Protein AF-A0A852TH99-F1 (afdb_monomer)

Structure (mmCIF, N/CA/C/O backbone):
data_AF-A0A852TH99-F1
#
_entry.id   AF-A0A852TH99-F1
#
loop_
_atom_site.group_PDB
_atom_site.id
_atom_site.type_symbol
_atom_site.label_atom_id
_atom_site.label_alt_id
_atom_site.label_comp_id
_atom_site.label_asym_id
_atom_site.label_entity_id
_atom_site.label_seq_id
_atom_site.pdbx_PDB_ins_code
_atom_site.Cartn_x
_atom_site.Cartn_y
_atom_site.Cartn_z
_atom_site.occupancy
_atom_site.B_iso_or_equiv
_atom_site.auth_seq_id
_atom_site.auth_comp_id
_atom_site.auth_asym_id
_atom_site.auth_atom_id
_atom_site.pdbx_PDB_model_num
ATOM 1 N N . MET A 1 1 ? 58.475 -20.081 -65.129 1.00 53.88 1 MET A N 1
ATOM 2 C CA . MET A 1 1 ? 58.128 -19.087 -64.093 1.00 53.88 1 MET A CA 1
ATOM 3 C C . MET A 1 1 ? 59.425 -18.464 -63.605 1.00 53.88 1 MET A C 1
ATOM 5 O O . MET A 1 1 ? 60.295 -19.198 -63.147 1.00 53.88 1 MET A O 1
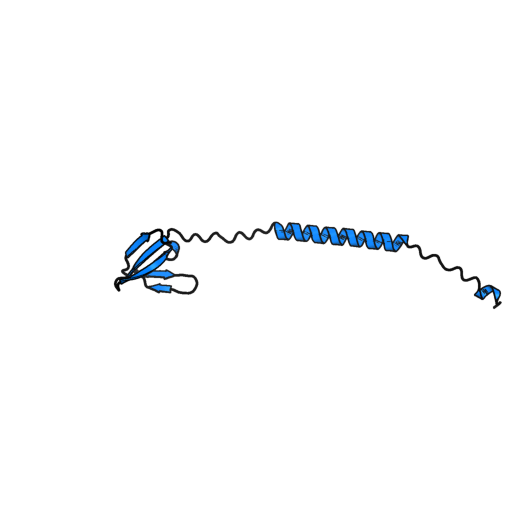ATOM 9 N N . SER A 1 2 ? 59.637 -17.169 -63.840 1.00 64.31 2 SER A N 1
ATOM 10 C CA . SER A 1 2 ? 60.931 -16.510 -63.582 1.00 64.31 2 SER A CA 1
ATOM 11 C C . SER A 1 2 ? 60.979 -15.913 -62.167 1.00 64.31 2 SER A C 1
ATOM 13 O O . SER A 1 2 ? 59.954 -15.485 -61.642 1.00 64.31 2 SER A O 1
ATOM 15 N N . ARG A 1 3 ? 62.161 -15.853 -61.524 1.00 61.19 3 ARG A N 1
ATOM 16 C CA . ARG A 1 3 ? 62.332 -15.282 -60.160 1.00 61.19 3 ARG A CA 1
ATOM 17 C C . ARG A 1 3 ? 61.825 -13.837 -60.030 1.00 61.19 3 ARG A C 1
ATOM 19 O O . ARG A 1 3 ? 61.519 -13.413 -58.920 1.00 61.19 3 ARG A O 1
ATOM 26 N N . LEU A 1 4 ? 61.706 -13.102 -61.138 1.00 60.88 4 LEU A N 1
ATOM 27 C CA . LEU A 1 4 ? 61.175 -11.737 -61.165 1.00 60.88 4 LEU A CA 1
ATOM 28 C C . LEU A 1 4 ? 59.647 -11.681 -60.984 1.00 60.88 4 LEU A C 1
ATOM 30 O O . LEU A 1 4 ? 59.143 -10.711 -60.424 1.00 60.88 4 LEU A O 1
ATOM 34 N N . GLU A 1 5 ? 58.912 -12.731 -61.363 1.00 58.81 5 GLU A N 1
ATOM 35 C CA . GLU A 1 5 ? 57.450 -12.799 -61.191 1.00 58.81 5 GLU A CA 1
ATOM 36 C C . GLU A 1 5 ? 57.043 -12.960 -59.717 1.00 58.81 5 GLU A C 1
ATOM 38 O O . GLU A 1 5 ? 55.994 -12.472 -59.302 1.00 58.81 5 GLU A O 1
ATOM 43 N N . LEU A 1 6 ? 57.901 -13.575 -58.895 1.00 61.19 6 LEU A N 1
ATOM 44 C CA . LEU A 1 6 ? 57.667 -13.751 -57.456 1.00 61.19 6 LEU A CA 1
ATOM 45 C C . LEU A 1 6 ? 57.724 -12.432 -56.666 1.00 61.19 6 LEU A C 1
ATOM 47 O O . LEU A 1 6 ? 57.099 -12.334 -55.612 1.00 61.19 6 LEU A O 1
ATOM 51 N N . TYR A 1 7 ? 58.429 -11.414 -57.170 1.00 58.62 7 TYR A N 1
ATOM 52 C CA . TYR A 1 7 ? 58.652 -10.154 -56.448 1.00 58.62 7 TYR A CA 1
ATOM 53 C C . TYR A 1 7 ? 57.640 -9.048 -56.788 1.00 58.62 7 TYR A C 1
ATOM 55 O O . TYR A 1 7 ? 57.592 -8.022 -56.115 1.00 58.62 7 TYR A O 1
ATOM 63 N N . HIS A 1 8 ? 56.802 -9.245 -57.810 1.00 58.72 8 HIS A N 1
ATOM 64 C CA . HIS A 1 8 ? 55.847 -8.240 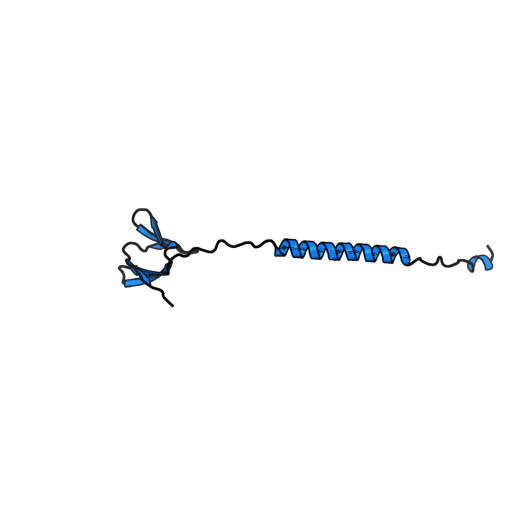-58.292 1.00 58.72 8 HIS A CA 1
ATOM 65 C C . HIS A 1 8 ? 54.418 -8.417 -57.758 1.00 58.72 8 HIS A C 1
ATOM 67 O O . HIS A 1 8 ? 53.454 -7.906 -58.333 1.00 58.72 8 HIS A O 1
ATOM 73 N N . LYS A 1 9 ? 54.248 -9.092 -56.614 1.00 61.53 9 LYS A N 1
ATOM 74 C CA . LYS A 1 9 ? 52.953 -9.143 -55.926 1.00 61.53 9 LYS A CA 1
ATOM 75 C C . LYS A 1 9 ? 52.710 -7.817 -55.199 1.00 61.53 9 LYS A C 1
ATOM 77 O O . LYS A 1 9 ? 52.899 -7.707 -53.992 1.00 61.53 9 LYS A O 1
ATOM 82 N N . LYS A 1 10 ? 52.309 -6.794 -55.962 1.00 60.59 10 LYS A N 1
ATOM 83 C CA . LYS A 1 10 ? 51.872 -5.487 -55.457 1.00 60.59 10 LYS A CA 1
ATOM 84 C C . LYS A 1 10 ? 50.837 -5.731 -54.357 1.00 60.59 10 LYS A C 1
ATOM 86 O O . LYS A 1 10 ? 49.765 -6.279 -54.622 1.00 60.59 10 LYS A O 1
ATOM 91 N N . THR A 1 11 ? 51.170 -5.390 -53.115 1.00 63.19 11 THR A N 1
ATOM 92 C CA . THR A 1 11 ? 50.236 -5.506 -51.996 1.00 63.19 11 THR A CA 1
ATOM 93 C C . THR A 1 11 ? 49.040 -4.614 -52.313 1.00 63.19 11 THR A C 1
ATOM 95 O O . THR A 1 11 ? 49.165 -3.403 -52.491 1.00 63.19 11 THR A O 1
ATOM 98 N N . LYS A 1 12 ? 47.867 -5.227 -52.494 1.00 62.47 12 LYS A N 1
ATOM 99 C CA . LYS A 1 12 ? 46.617 -4.504 -52.729 1.00 62.47 12 LYS A CA 1
ATOM 100 C C . LYS A 1 12 ? 46.389 -3.632 -51.495 1.00 62.47 12 LYS A C 1
ATOM 102 O O . LYS A 1 12 ? 46.089 -4.169 -50.433 1.00 62.47 12 LYS A O 1
ATOM 107 N N . GLN A 1 13 ? 46.609 -2.320 -51.613 1.00 64.12 13 GLN A N 1
ATOM 108 C CA . GLN A 1 13 ? 46.393 -1.377 -50.517 1.00 64.12 13 GLN A CA 1
ATOM 109 C C . GLN A 1 13 ? 44.955 -1.548 -50.023 1.00 64.12 13 GLN A C 1
ATOM 111 O O . GLN A 1 13 ? 43.993 -1.291 -50.749 1.00 64.12 13 GLN A O 1
ATOM 116 N N . PHE A 1 14 ? 44.819 -2.072 -48.809 1.00 66.50 14 PHE A N 1
ATOM 117 C CA . PHE A 1 14 ? 43.528 -2.300 -48.187 1.00 66.50 14 PHE A CA 1
ATOM 118 C C . PHE A 1 14 ? 42.911 -0.934 -47.875 1.00 66.50 14 PHE A C 1
ATOM 120 O O . PHE A 1 14 ? 43.423 -0.181 -47.047 1.00 66.50 14 PHE A O 1
ATOM 127 N N . SER A 1 15 ? 41.848 -0.576 -48.596 1.00 69.50 15 SER A N 1
ATOM 128 C CA . SER A 1 15 ? 41.190 0.721 -48.443 1.00 69.50 15 SER A CA 1
ATOM 129 C C . SER A 1 15 ? 40.405 0.750 -47.132 1.00 69.50 15 SER A C 1
ATOM 131 O O . SER A 1 15 ? 39.293 0.235 -47.045 1.00 69.50 15 SER A O 1
ATOM 133 N N . TRP A 1 16 ? 40.980 1.382 -46.108 1.00 67.69 16 TRP A N 1
ATOM 134 C CA . TRP A 1 16 ? 40.372 1.558 -44.782 1.00 67.69 16 TRP A CA 1
ATOM 135 C C . TRP A 1 16 ? 39.080 2.388 -44.781 1.00 67.69 16 TRP A C 1
ATOM 137 O O . TRP A 1 16 ? 38.371 2.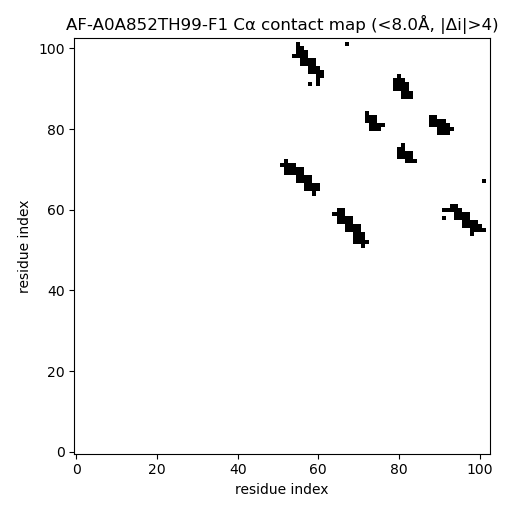418 -43.782 1.00 67.69 16 TRP A O 1
ATOM 147 N N . LYS A 1 17 ? 38.726 3.036 -45.895 1.00 72.75 17 LYS A N 1
ATOM 148 C CA . LYS A 1 17 ? 37.543 3.903 -45.977 1.00 72.75 17 LYS A CA 1
ATOM 149 C C . LYS A 1 17 ? 36.241 3.123 -45.747 1.00 72.75 17 LYS A C 1
ATOM 151 O O . LYS A 1 17 ? 35.396 3.570 -44.984 1.00 72.75 17 LYS A O 1
ATOM 156 N N . GLY A 1 18 ? 36.107 1.938 -46.346 1.00 78.00 18 GLY A N 1
ATOM 157 C CA . GLY A 1 18 ? 34.919 1.080 -46.217 1.00 78.00 18 GLY A CA 1
ATOM 158 C C . GLY A 1 18 ? 34.594 0.645 -44.778 1.00 78.00 18 GLY A C 1
ATOM 159 O O . GLY A 1 18 ? 33.484 0.911 -44.317 1.00 78.00 18 GLY A O 1
ATOM 160 N N . PRO A 1 19 ? 35.531 0.019 -44.037 1.00 85.12 19 PRO A N 1
ATOM 161 C CA . PRO A 1 19 ? 35.266 -0.404 -42.662 1.00 85.12 19 PRO A CA 1
ATOM 162 C C . PRO A 1 19 ? 35.003 0.772 -41.714 1.00 85.12 19 PRO A C 1
ATOM 164 O O . PRO A 1 19 ? 34.195 0.629 -40.804 1.00 85.12 19 PRO A O 1
ATOM 167 N N . ILE A 1 20 ? 35.599 1.947 -41.947 1.00 86.00 20 ILE A N 1
ATOM 168 C CA . ILE A 1 20 ? 35.337 3.146 -41.134 1.00 86.00 20 ILE A CA 1
ATOM 169 C C . ILE A 1 20 ? 33.877 3.604 -41.272 1.00 86.00 20 ILE A C 1
ATOM 171 O O . ILE A 1 20 ? 33.223 3.859 -40.262 1.00 86.00 20 ILE A O 1
ATOM 175 N N . PHE A 1 21 ? 33.335 3.660 -42.493 1.00 88.00 21 PHE A N 1
ATOM 176 C CA . PHE A 1 21 ? 31.923 4.015 -42.699 1.00 88.00 21 PHE A CA 1
ATOM 177 C C . PHE A 1 21 ? 30.968 2.987 -42.090 1.00 88.00 21 PHE A C 1
ATOM 179 O O . PHE A 1 21 ? 29.926 3.354 -41.544 1.00 88.00 21 PHE A O 1
ATOM 186 N N . LEU A 1 22 ? 31.336 1.707 -42.140 1.00 90.31 22 LEU A N 1
ATOM 187 C CA . LEU A 1 22 ? 30.555 0.642 -41.522 1.00 90.31 22 LEU A CA 1
ATOM 188 C C . LEU A 1 22 ? 30.530 0.806 -39.996 1.00 90.31 22 LEU A C 1
ATOM 190 O O . LEU A 1 22 ? 29.451 0.841 -39.412 1.00 90.31 22 LEU A O 1
ATOM 194 N N . ILE A 1 23 ? 31.689 1.007 -39.362 1.00 92.00 23 ILE A N 1
ATOM 195 C CA . ILE A 1 23 ? 31.789 1.248 -37.914 1.00 92.00 23 ILE A CA 1
ATOM 196 C C . ILE A 1 23 ? 30.978 2.485 -37.511 1.00 92.00 23 ILE A C 1
ATOM 198 O O . ILE A 1 23 ? 30.223 2.425 -36.543 1.00 92.00 23 ILE A O 1
ATOM 202 N N . LEU A 1 24 ? 31.074 3.578 -38.274 1.00 93.31 24 LEU A N 1
ATOM 203 C CA . LEU A 1 24 ? 30.320 4.803 -38.006 1.00 93.31 24 LEU A CA 1
ATOM 204 C C . LEU A 1 24 ? 28.804 4.566 -38.064 1.00 93.31 24 LEU A C 1
ATOM 206 O O . LEU A 1 24 ? 28.071 5.029 -37.194 1.00 93.31 24 LEU A O 1
ATOM 210 N N . THR A 1 25 ? 28.343 3.794 -39.049 1.00 93.75 25 THR A N 1
ATOM 211 C CA . THR A 1 25 ? 26.924 3.442 -39.194 1.00 93.75 25 THR A CA 1
ATOM 212 C C . THR A 1 25 ? 26.434 2.626 -37.998 1.00 93.75 25 THR A C 1
ATOM 214 O O . THR A 1 25 ? 25.402 2.950 -37.413 1.00 93.75 25 THR A O 1
ATOM 217 N N . PHE A 1 26 ? 27.197 1.613 -37.575 1.00 95.19 26 PHE A N 1
ATOM 218 C CA . PHE A 1 26 ? 26.871 0.825 -36.382 1.00 95.19 26 PHE A CA 1
ATOM 219 C C . PHE A 1 26 ? 26.840 1.678 -35.113 1.00 95.19 26 PHE A C 1
ATOM 221 O O . PHE A 1 26 ? 25.969 1.481 -34.267 1.00 95.19 26 PHE A O 1
ATOM 228 N N . PHE A 1 27 ? 27.745 2.651 -34.997 1.00 96.06 27 PHE A N 1
ATOM 229 C CA . PHE A 1 27 ? 27.786 3.555 -33.854 1.00 96.06 27 PHE A CA 1
ATOM 230 C C . PHE A 1 27 ? 26.522 4.418 -33.767 1.00 96.06 27 PHE A C 1
ATOM 232 O O . PHE A 1 27 ? 25.913 4.516 -32.704 1.00 96.06 27 PHE A O 1
ATOM 239 N N . ILE A 1 28 ? 26.082 4.985 -34.895 1.00 95.75 28 ILE A N 1
ATOM 240 C CA . ILE A 1 28 ? 24.857 5.795 -34.969 1.00 95.75 28 ILE A CA 1
ATOM 241 C C . ILE A 1 28 ? 23.631 4.958 -34.587 1.00 95.75 28 ILE A C 1
ATOM 243 O O . ILE A 1 28 ? 22.808 5.401 -33.785 1.00 95.75 28 ILE A O 1
ATOM 247 N N . VAL A 1 29 ? 23.527 3.733 -35.111 1.00 96.12 29 VAL A N 1
ATOM 248 C CA . VAL A 1 29 ? 22.412 2.824 -34.802 1.00 96.12 29 VAL A CA 1
ATOM 249 C C . VAL A 1 29 ? 22.400 2.447 -33.319 1.00 96.12 29 VAL A C 1
ATOM 251 O O . VAL A 1 29 ? 21.344 2.486 -32.689 1.00 96.12 29 VAL A O 1
ATOM 254 N N . ALA A 1 30 ? 23.562 2.134 -32.739 1.00 95.75 30 ALA A N 1
ATOM 255 C CA . ALA A 1 30 ? 23.672 1.791 -31.325 1.00 95.75 30 ALA A CA 1
ATOM 256 C C . ALA A 1 30 ? 23.242 2.961 -30.428 1.00 95.75 30 ALA A C 1
ATOM 258 O O . ALA A 1 30 ? 22.388 2.786 -29.559 1.00 95.75 30 ALA A O 1
ATOM 259 N N . VAL A 1 31 ? 23.771 4.165 -30.670 1.00 96.06 31 VAL A N 1
ATOM 260 C CA . VAL A 1 31 ? 23.410 5.364 -29.897 1.00 96.06 31 VAL A CA 1
ATOM 261 C C . VAL A 1 31 ? 21.915 5.665 -30.022 1.00 96.06 31 VAL A C 1
ATOM 263 O O . VAL A 1 31 ? 21.254 5.895 -29.009 1.00 96.06 31 VAL A O 1
ATOM 266 N N . GLY A 1 32 ? 21.356 5.595 -31.234 1.00 94.50 32 GLY A N 1
ATOM 267 C CA . GLY A 1 32 ? 19.926 5.798 -31.465 1.00 94.50 32 GLY A CA 1
ATOM 268 C C . GLY A 1 32 ? 19.053 4.802 -30.697 1.00 94.50 32 GLY A C 1
ATOM 269 O O . GLY A 1 32 ? 18.084 5.201 -30.054 1.00 94.50 32 GLY A O 1
ATOM 270 N N . PHE A 1 33 ? 19.428 3.520 -30.692 1.00 94.50 33 PHE A N 1
ATOM 271 C CA . PHE A 1 33 ? 18.716 2.482 -29.945 1.00 94.50 33 PHE 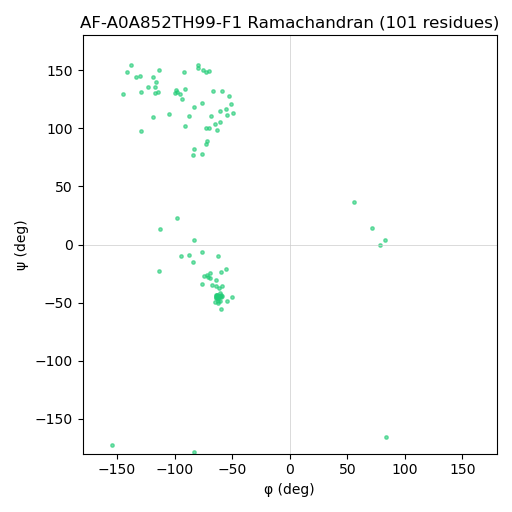A CA 1
ATOM 272 C C . PHE A 1 33 ? 18.762 2.712 -28.428 1.00 94.50 33 PHE A C 1
ATOM 274 O O . PHE A 1 33 ? 17.739 2.587 -27.752 1.00 94.50 33 PHE A O 1
ATOM 281 N N . PHE A 1 34 ? 19.924 3.087 -27.885 1.00 92.50 34 PHE A N 1
ATOM 282 C CA . PHE A 1 34 ? 20.072 3.380 -26.457 1.00 92.50 34 PHE A CA 1
ATOM 283 C C . PHE A 1 34 ? 19.249 4.595 -26.024 1.00 92.50 34 PHE A C 1
ATOM 285 O O . PHE A 1 34 ? 18.557 4.522 -25.008 1.00 92.50 34 PHE A O 1
ATOM 292 N N . LEU A 1 35 ? 19.272 5.680 -26.804 1.00 91.44 35 LEU A N 1
ATOM 293 C CA . LEU A 1 35 ? 18.451 6.860 -26.533 1.00 91.44 35 LEU A CA 1
ATOM 294 C C . LEU A 1 35 ? 16.961 6.518 -26.599 1.00 91.44 35 LEU A C 1
ATOM 296 O O . LEU A 1 35 ? 16.229 6.823 -25.663 1.00 91.44 35 LEU A O 1
ATOM 300 N N . PHE A 1 36 ? 16.517 5.827 -27.652 1.00 88.31 36 PHE A N 1
ATOM 301 C CA . PHE A 1 36 ? 15.126 5.393 -27.794 1.00 88.31 36 PHE A CA 1
ATOM 302 C C . PHE A 1 36 ? 14.663 4.576 -26.584 1.00 88.31 36 PHE A C 1
ATOM 304 O O . PHE A 1 36 ? 13.628 4.878 -25.990 1.00 88.31 36 PHE A O 1
ATOM 311 N N . ARG A 1 37 ? 15.460 3.585 -26.168 1.00 87.06 37 ARG A N 1
ATOM 312 C CA . ARG A 1 37 ? 15.169 2.765 -24.990 1.00 87.06 37 ARG A CA 1
ATOM 313 C C . ARG A 1 37 ? 15.076 3.607 -23.720 1.00 87.06 37 ARG A C 1
ATOM 315 O O . ARG A 1 37 ? 14.146 3.407 -22.946 1.00 87.06 37 ARG A O 1
ATOM 322 N N . TYR A 1 38 ? 16.010 4.532 -23.512 1.00 85.44 38 TYR A N 1
ATOM 323 C CA . TYR A 1 38 ? 16.006 5.412 -22.347 1.00 85.44 38 TYR A CA 1
ATOM 324 C C . TYR A 1 38 ? 14.736 6.270 -22.300 1.00 85.44 38 TYR A C 1
ATOM 326 O O . TYR A 1 38 ? 14.036 6.271 -21.289 1.00 85.44 38 TYR A O 1
ATOM 334 N N . TYR A 1 39 ? 14.374 6.917 -23.412 1.00 84.06 39 TYR A N 1
ATOM 335 C CA . TYR A 1 39 ? 13.166 7.740 -23.486 1.00 84.06 39 TYR A CA 1
ATOM 336 C C . TYR A 1 39 ? 11.890 6.922 -23.263 1.00 84.06 39 TYR A C 1
ATOM 338 O O . TYR A 1 39 ? 11.061 7.324 -22.450 1.00 84.06 39 TYR A O 1
ATOM 346 N N . TYR A 1 40 ? 11.756 5.753 -23.899 1.00 81.00 40 TYR A N 1
ATOM 347 C CA . TYR A 1 40 ? 10.582 4.888 -23.727 1.00 81.00 40 TYR A CA 1
ATOM 348 C C . TYR A 1 40 ? 10.468 4.277 -22.328 1.00 81.00 40 TYR A C 1
ATOM 350 O O . TYR A 1 40 ? 9.362 4.103 -21.834 1.00 81.00 40 TYR A O 1
ATOM 358 N N . GLN A 1 41 ? 11.582 3.938 -21.675 1.00 73.12 41 GLN A N 1
ATOM 359 C CA . GLN A 1 41 ? 11.538 3.423 -20.304 1.00 73.12 41 GLN A CA 1
ATOM 360 C C . GLN A 1 41 ? 11.282 4.536 -19.284 1.00 73.12 41 GLN A C 1
ATOM 362 O O . GLN A 1 41 ? 10.589 4.305 -18.301 1.00 73.12 41 GLN A O 1
ATOM 367 N N . SER A 1 42 ? 11.794 5.746 -19.524 1.00 68.31 42 SER A N 1
ATOM 368 C CA . SER A 1 42 ? 11.601 6.886 -18.618 1.00 68.31 42 SER A CA 1
ATOM 369 C C . SER A 1 42 ? 10.179 7.457 -18.633 1.00 68.31 42 SER A C 1
ATOM 371 O O . SER A 1 42 ? 9.745 8.039 -17.641 1.00 68.31 42 SER A O 1
ATOM 373 N N . SER A 1 43 ? 9.443 7.295 -19.737 1.00 65.19 43 SER A N 1
ATOM 374 C CA . SER A 1 43 ? 8.084 7.824 -19.889 1.00 65.19 43 SER A CA 1
ATOM 375 C C . SER A 1 43 ? 6.999 6.923 -19.298 1.00 65.19 43 SER A C 1
ATOM 377 O O . SER A 1 43 ? 5.880 7.387 -19.083 1.00 65.19 43 SER A O 1
ATOM 379 N N . ILE A 1 44 ? 7.310 5.661 -18.988 1.00 66.50 44 ILE A N 1
ATOM 380 C CA . ILE A 1 44 ? 6.374 4.750 -18.325 1.00 66.50 44 ILE A CA 1
ATOM 381 C C . ILE A 1 44 ? 6.451 5.009 -16.817 1.00 66.50 44 ILE A C 1
ATOM 383 O O . ILE A 1 44 ? 7.068 4.267 -16.054 1.00 66.50 44 ILE A O 1
ATOM 387 N N . LYS A 1 45 ? 5.812 6.097 -16.376 1.00 61.22 45 LYS A N 1
ATOM 388 C CA . LYS A 1 45 ? 5.412 6.237 -14.976 1.00 61.22 45 LYS A CA 1
ATOM 389 C C . LYS A 1 45 ? 4.280 5.246 -14.728 1.00 61.22 45 LYS A C 1
ATOM 391 O O . LYS A 1 45 ? 3.134 5.502 -15.083 1.00 61.22 45 LYS A O 1
ATOM 396 N N . ILE A 1 46 ? 4.608 4.104 -14.132 1.00 66.38 46 ILE A N 1
ATOM 397 C CA . ILE A 1 46 ? 3.605 3.294 -13.443 1.00 66.38 46 ILE A CA 1
ATOM 398 C C . ILE A 1 46 ? 3.276 4.085 -12.180 1.00 66.38 46 ILE A C 1
ATOM 400 O O . ILE A 1 46 ? 3.955 3.957 -11.164 1.00 66.38 46 ILE A O 1
ATOM 404 N N . GLU A 1 47 ? 2.302 4.987 -12.277 1.00 62.59 47 GLU A N 1
ATOM 405 C CA . GLU A 1 47 ? 1.670 5.557 -11.094 1.00 62.59 47 GLU A CA 1
ATOM 406 C C . GLU A 1 47 ? 0.998 4.384 -10.384 1.00 62.59 47 GLU A C 1
ATOM 408 O O . GLU A 1 47 ? -0.056 3.902 -10.799 1.00 62.59 47 GLU A O 1
ATOM 413 N N . SER A 1 48 ? 1.673 3.845 -9.363 1.00 66.06 48 SER A N 1
ATOM 414 C CA . SER A 1 48 ? 1.004 2.967 -8.412 1.00 66.06 48 SER A CA 1
ATOM 415 C C . SER A 1 48 ? -0.208 3.748 -7.918 1.00 66.06 48 SER A C 1
ATOM 417 O O . SER A 1 48 ? -0.018 4.907 -7.538 1.00 66.06 48 SER A O 1
ATOM 419 N N . PRO A 1 49 ? -1.429 3.185 -7.960 1.00 66.44 49 PRO A N 1
ATOM 420 C CA . PRO A 1 49 ? -2.580 3.879 -7.412 1.00 66.44 49 PRO A CA 1
ATOM 421 C C . PRO A 1 49 ? -2.209 4.304 -5.995 1.00 66.44 49 PRO A C 1
ATOM 423 O O . PRO A 1 49 ? -1.800 3.460 -5.196 1.00 66.44 49 PRO A O 1
ATOM 426 N N . GLU A 1 50 ? -2.246 5.612 -5.727 1.00 67.00 50 GLU A N 1
ATOM 427 C CA . GLU A 1 50 ? -2.003 6.118 -4.382 1.00 67.00 50 GLU A CA 1
ATOM 428 C C . GLU A 1 50 ? -2.993 5.407 -3.466 1.00 67.00 50 GLU A C 1
ATOM 430 O O . GLU A 1 50 ? -4.212 5.489 -3.660 1.00 67.00 50 GLU A O 1
ATOM 435 N N . GLU A 1 51 ? -2.460 4.621 -2.534 1.00 70.50 51 GLU A N 1
ATOM 436 C CA . GLU A 1 51 ? -3.268 3.829 -1.627 1.00 70.50 51 GLU A CA 1
ATOM 437 C C . GLU A 1 51 ? -4.054 4.816 -0.761 1.00 70.50 51 GLU A C 1
ATOM 439 O O . GLU A 1 51 ? -3.507 5.506 0.100 1.00 70.50 51 GLU A O 1
ATOM 444 N N . LYS A 1 52 ? -5.348 4.975 -1.054 1.00 80.31 52 LYS A N 1
ATOM 445 C CA . LYS A 1 52 ? -6.236 5.837 -0.274 1.00 80.31 52 LYS A CA 1
ATOM 446 C C . LYS A 1 52 ? -6.492 5.123 1.042 1.00 80.31 52 LYS A C 1
ATOM 448 O O . LYS A 1 52 ? -7.455 4.377 1.151 1.00 80.31 52 LYS A O 1
ATOM 453 N N . LEU A 1 53 ? -5.619 5.325 2.019 1.00 83.88 53 LEU A N 1
ATOM 454 C CA . LEU A 1 53 ? -5.735 4.698 3.336 1.00 83.88 53 LEU A CA 1
ATOM 455 C C . LEU A 1 53 ? -6.932 5.259 4.127 1.00 83.88 53 LEU A C 1
ATOM 457 O O . LEU A 1 53 ? -7.563 4.538 4.893 1.00 83.88 53 LEU A O 1
ATOM 461 N N . GLY A 1 54 ? -7.312 6.514 3.876 1.00 87.88 54 GLY A N 1
ATOM 462 C CA . GLY A 1 54 ? -8.331 7.215 4.660 1.00 87.88 54 GLY A CA 1
ATOM 463 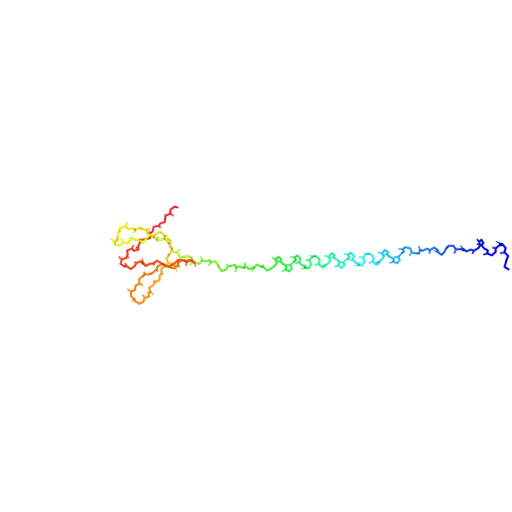C C . GLY A 1 54 ? -7.736 7.831 5.926 1.00 87.88 54 GLY A C 1
ATOM 464 O O . GLY A 1 54 ? -6.516 7.974 6.043 1.00 87.88 54 GLY A O 1
ATOM 465 N N . SER A 1 55 ? -8.592 8.236 6.862 1.00 91.12 55 SER A N 1
ATOM 466 C CA . SER A 1 55 ? -8.143 8.865 8.108 1.00 91.12 55 SER A CA 1
ATOM 467 C C . SER A 1 55 ? -7.503 7.841 9.051 1.00 91.12 55 SER A C 1
ATOM 469 O O . SER A 1 55 ? -7.898 6.674 9.077 1.00 91.12 55 SER A O 1
ATOM 471 N N . LYS A 1 56 ? -6.524 8.281 9.850 1.00 94.00 56 LYS A N 1
ATOM 472 C CA . LYS A 1 56 ? -5.987 7.497 10.969 1.00 94.00 56 LYS A CA 1
ATOM 473 C C . LYS A 1 56 ? -7.056 7.338 12.048 1.00 94.00 56 LYS A C 1
ATOM 475 O O . LYS A 1 56 ? -7.694 8.319 12.434 1.00 94.00 56 LYS A O 1
ATOM 480 N N . VAL A 1 57 ? -7.237 6.111 12.521 1.00 93.88 57 VAL A N 1
ATOM 481 C CA . VAL A 1 57 ? -8.219 5.768 13.550 1.00 93.88 57 VAL A CA 1
ATOM 482 C C . VAL A 1 57 ? -7.638 4.786 14.562 1.00 93.88 57 VAL A C 1
ATOM 484 O O . VAL A 1 57 ? -6.730 4.009 14.252 1.00 93.88 57 VAL A O 1
ATOM 487 N N . VAL A 1 58 ? -8.194 4.807 15.767 1.00 95.00 58 VAL A N 1
ATOM 488 C CA . VAL A 1 58 ? -7.943 3.823 16.817 1.00 95.00 58 VAL A CA 1
ATOM 489 C C . VAL A 1 58 ? -9.254 3.107 17.103 1.00 95.00 58 VAL A C 1
ATOM 491 O O . VAL A 1 58 ? -10.304 3.728 17.256 1.00 95.00 58 VAL A O 1
ATOM 494 N N . VAL A 1 59 ? -9.218 1.779 17.118 1.00 94.19 59 VAL A N 1
ATOM 495 C CA . VAL A 1 59 ? -10.381 0.962 17.467 1.00 94.19 59 VAL A CA 1
ATOM 496 C C . VAL A 1 59 ? -10.177 0.409 18.864 1.00 94.19 59 VAL A C 1
ATOM 498 O O . VAL A 1 59 ? -9.300 -0.428 19.077 1.00 94.19 59 VAL A O 1
ATOM 501 N N . HIS A 1 60 ? -10.996 0.868 19.805 1.00 94.94 60 HIS A N 1
ATOM 502 C CA . HIS A 1 60 ? -11.003 0.385 21.1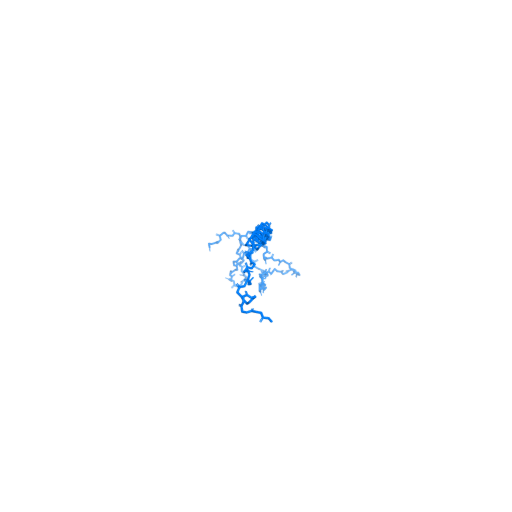82 1.00 94.94 60 HIS A CA 1
ATOM 503 C C . HIS A 1 60 ? -11.937 -0.820 21.282 1.00 94.94 60 HIS A C 1
ATOM 505 O O . HIS A 1 60 ? -13.155 -0.686 21.140 1.00 94.94 60 HIS A O 1
ATOM 511 N N . LEU A 1 61 ? -11.368 -2.004 21.491 1.00 94.31 61 LEU A N 1
ATOM 512 C CA . LEU A 1 61 ? -12.103 -3.258 21.588 1.00 94.31 61 LEU A CA 1
ATOM 513 C C . LEU A 1 61 ? -12.736 -3.438 22.979 1.00 94.31 61 LEU A C 1
ATOM 515 O O . LEU A 1 61 ? -12.211 -2.928 23.971 1.00 94.31 61 LEU A O 1
ATOM 519 N N . PRO A 1 62 ? -13.829 -4.219 23.092 1.00 91.94 62 PRO A N 1
ATOM 520 C CA . PRO A 1 62 ? -14.481 -4.492 24.376 1.00 91.94 62 PRO A CA 1
ATOM 521 C C . PRO A 1 62 ? -13.578 -5.173 25.413 1.00 91.94 62 PRO A C 1
ATOM 523 O O . PRO A 1 62 ? -13.841 -5.087 26.609 1.00 91.94 62 PRO A O 1
ATOM 526 N N . ASP A 1 63 ? -12.525 -5.864 24.966 1.00 92.00 63 ASP A N 1
ATOM 527 C CA . ASP A 1 63 ? -11.534 -6.513 25.828 1.00 92.00 63 ASP A CA 1
ATOM 528 C C . ASP A 1 63 ? -10.429 -5.554 26.316 1.00 92.00 63 ASP A C 1
ATOM 530 O O . ASP A 1 63 ? -9.498 -5.985 26.997 1.00 92.00 63 ASP A O 1
ATOM 534 N N . GLY A 1 64 ? -10.535 -4.262 25.986 1.00 91.62 64 GLY A N 1
ATOM 535 C CA . GLY A 1 64 ? -9.586 -3.216 26.361 1.00 91.62 64 GLY A CA 1
ATOM 536 C C . GLY A 1 64 ? -8.359 -3.125 25.454 1.00 91.62 64 GLY A C 1
ATOM 537 O O . GLY A 1 64 ? -7.464 -2.334 25.738 1.00 91.62 64 GLY A O 1
ATOM 538 N N . LYS A 1 65 ? -8.282 -3.919 24.378 1.00 93.00 65 LYS A N 1
ATOM 539 C CA . LYS A 1 65 ? -7.210 -3.792 23.383 1.00 93.00 65 LYS A CA 1
ATOM 540 C C . LYS A 1 65 ? -7.485 -2.643 22.423 1.00 93.00 65 LYS A C 1
ATOM 542 O O . LYS A 1 65 ? -8.630 -2.340 22.103 1.00 93.00 65 LYS A O 1
ATOM 547 N N . GLU A 1 66 ? -6.414 -2.068 21.895 1.00 93.81 66 GLU A N 1
ATOM 548 C CA . GLU A 1 66 ? -6.479 -0.980 20.923 1.00 93.81 66 GLU A CA 1
ATOM 549 C C . GLU A 1 66 ? -5.856 -1.414 19.600 1.00 93.81 66 GLU A C 1
ATOM 551 O O . GLU A 1 66 ? -4.796 -2.045 19.570 1.00 93.81 66 GLU A O 1
ATOM 556 N N . VAL A 1 67 ? -6.530 -1.090 18.498 1.00 92.81 67 VAL A N 1
ATOM 557 C CA . VAL A 1 67 ? -6.058 -1.378 17.142 1.00 92.81 67 VAL A CA 1
ATOM 558 C C . VAL A 1 67 ? -5.881 -0.068 16.388 1.00 92.81 67 VAL A C 1
ATOM 560 O O . VAL A 1 67 ? -6.853 0.590 16.025 1.00 92.81 67 VAL A O 1
ATOM 563 N N . PHE A 1 68 ? -4.625 0.286 16.132 1.00 93.62 68 PHE A N 1
ATOM 564 C CA . PHE A 1 68 ? -4.239 1.454 15.344 1.00 93.62 68 PHE A CA 1
ATOM 565 C C . PHE A 1 68 ? -4.301 1.094 13.864 1.00 93.62 68 PHE A C 1
ATOM 567 O O . PHE A 1 68 ? -3.621 0.171 13.410 1.00 93.62 68 PHE A O 1
ATOM 574 N N . THR A 1 69 ? -5.153 1.781 13.110 1.00 93.00 69 THR A N 1
ATOM 575 C CA . THR A 1 69 ? -5.368 1.469 11.698 1.00 93.00 69 THR A CA 1
ATOM 576 C C . THR A 1 69 ? -5.845 2.692 10.918 1.00 93.00 69 THR A C 1
ATOM 578 O O . THR A 1 69 ? -5.842 3.818 11.421 1.00 93.00 69 THR A O 1
ATOM 581 N N . TYR A 1 70 ? -6.216 2.473 9.663 1.00 93.44 70 TYR A N 1
ATOM 582 C CA .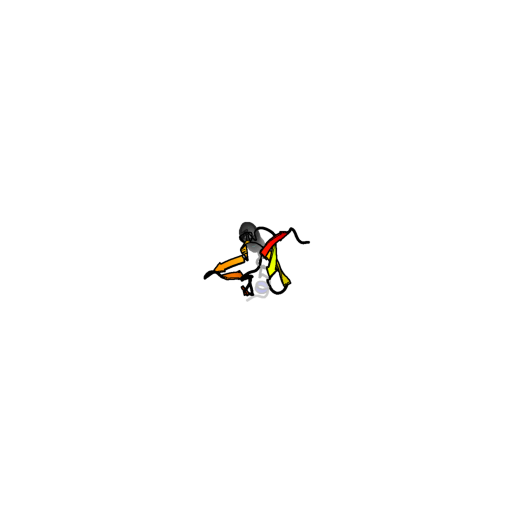 TYR A 1 70 ? -6.833 3.468 8.808 1.00 93.44 70 TYR A CA 1
ATOM 583 C C . TYR A 1 70 ? -8.273 3.083 8.488 1.00 93.44 70 TYR A C 1
ATOM 585 O O . TYR A 1 70 ? -8.614 1.902 8.399 1.00 93.44 70 TYR A O 1
ATOM 593 N N . GLU A 1 71 ? -9.100 4.102 8.283 1.00 91.31 71 GLU A N 1
ATOM 594 C CA . GLU A 1 71 ? -10.532 3.986 8.013 1.00 91.31 71 GLU A CA 1
ATOM 595 C C . GLU A 1 71 ? -10.849 2.984 6.893 1.00 91.31 71 GLU A C 1
ATOM 597 O O . GLU A 1 71 ? -11.694 2.112 7.075 1.00 91.31 71 GLU A O 1
ATOM 602 N N . ASN A 1 72 ? -10.112 3.018 5.777 1.00 92.50 72 ASN A N 1
ATOM 603 C CA . ASN A 1 72 ? -10.421 2.163 4.625 1.00 92.50 72 ASN A CA 1
ATOM 604 C C . ASN A 1 72 ? -10.002 0.698 4.799 1.00 92.50 72 ASN A C 1
ATOM 606 O O . ASN A 1 72 ? -10.340 -0.140 3.962 1.00 92.50 72 ASN A O 1
ATOM 610 N N . TYR A 1 73 ? -9.292 0.368 5.879 1.00 93.19 73 TYR A N 1
ATOM 611 C CA . TYR A 1 73 ? -9.044 -1.021 6.255 1.00 93.19 73 TYR A CA 1
ATOM 612 C C . TYR A 1 73 ? -10.143 -1.608 7.135 1.00 93.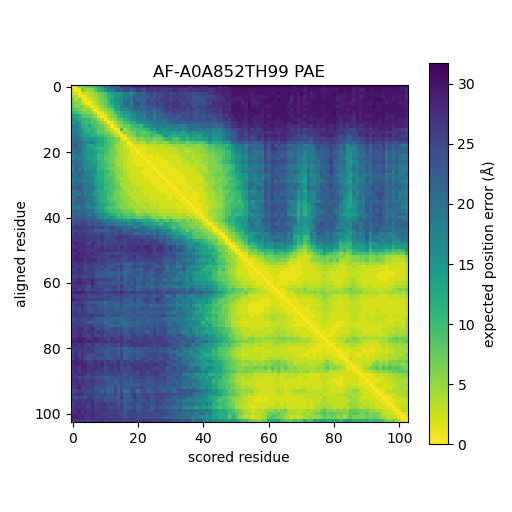19 73 TYR A C 1
ATOM 614 O O . TYR A 1 73 ? -10.134 -2.817 7.373 1.00 93.19 73 TYR A O 1
ATOM 622 N N . ILE A 1 74 ? -11.085 -0.793 7.609 1.00 93.00 74 ILE A N 1
ATOM 623 C CA . ILE A 1 74 ? -12.238 -1.245 8.378 1.00 93.00 74 ILE A CA 1
ATOM 624 C C . ILE A 1 74 ? -13.416 -1.432 7.422 1.00 93.00 74 ILE A C 1
ATOM 626 O O . ILE A 1 74 ? -13.746 -0.551 6.634 1.00 93.00 74 ILE A O 1
ATOM 630 N N . PHE A 1 75 ? -14.071 -2.586 7.485 1.00 92.94 75 PHE A N 1
ATOM 631 C CA . PHE A 1 75 ? -15.260 -2.863 6.689 1.00 92.94 75 PHE A CA 1
ATOM 632 C C . PHE A 1 75 ? -16.278 -3.661 7.496 1.00 92.94 75 PHE A C 1
ATOM 634 O O . PHE A 1 75 ? -15.929 -4.470 8.359 1.00 92.94 75 PHE A O 1
ATOM 641 N N . GLU A 1 76 ? -17.552 -3.438 7.196 1.00 92.75 76 GLU A N 1
ATOM 642 C CA . GLU A 1 76 ? -18.657 -4.156 7.813 1.00 92.75 76 GLU A CA 1
ATOM 643 C C . GLU A 1 76 ? -19.132 -5.276 6.886 1.00 92.75 76 GLU A C 1
ATOM 645 O O . GLU A 1 76 ? -19.317 -5.085 5.680 1.00 92.75 76 GLU A O 1
ATOM 650 N N . LYS A 1 77 ? -19.310 -6.472 7.442 1.00 92.81 77 LYS A N 1
ATOM 651 C CA . LYS A 1 77 ? -19.837 -7.629 6.729 1.00 92.81 77 LYS A CA 1
ATOM 652 C C . LYS A 1 77 ? -20.693 -8.461 7.672 1.00 92.81 77 LYS A C 1
ATOM 654 O O . LYS A 1 77 ? -20.251 -8.812 8.758 1.00 92.81 77 LYS A O 1
ATOM 659 N N . ASP A 1 78 ? -21.908 -8.792 7.241 1.00 91.44 78 ASP A N 1
ATOM 660 C CA . ASP A 1 78 ? -22.845 -9.629 8.004 1.00 91.44 78 ASP A CA 1
ATOM 661 C C . ASP A 1 78 ? -23.133 -9.084 9.426 1.00 91.44 78 ASP A C 1
ATOM 663 O O . ASP A 1 78 ? -23.263 -9.846 10.384 1.00 91.44 78 ASP A O 1
ATOM 667 N N . GLY A 1 79 ? -23.199 -7.751 9.572 1.00 91.62 79 GLY A N 1
ATOM 668 C CA . GLY A 1 79 ? -23.417 -7.056 10.853 1.00 91.62 79 GLY A CA 1
ATOM 669 C C . GLY A 1 79 ? -22.225 -7.109 11.817 1.00 91.62 79 GLY A C 1
ATOM 670 O O . GLY A 1 79 ? -22.380 -6.857 13.012 1.00 91.62 79 GLY A O 1
ATOM 671 N N . ARG A 1 80 ? -21.046 -7.491 11.315 1.00 93.12 80 ARG A N 1
ATOM 672 C CA . ARG A 1 80 ? -19.783 -7.560 12.053 1.00 93.12 80 ARG A CA 1
ATOM 673 C C . ARG A 1 80 ? -18.757 -6.629 11.433 1.00 93.12 80 ARG A C 1
ATOM 675 O O . ARG A 1 80 ? -18.688 -6.491 10.211 1.00 93.12 80 ARG A O 1
ATOM 682 N N . THR A 1 81 ? -17.933 -6.034 12.282 1.00 94.00 81 THR A N 1
ATOM 683 C CA . THR A 1 81 ? -16.895 -5.089 11.869 1.00 94.00 81 THR A CA 1
ATOM 684 C C . THR A 1 81 ? -15.563 -5.810 11.824 1.00 94.00 81 THR A C 1
ATOM 686 O O . THR A 1 81 ? -15.181 -6.474 12.783 1.00 94.00 81 THR A O 1
ATOM 689 N N . TYR A 1 82 ? -14.833 -5.663 10.726 1.00 94.06 82 TYR A N 1
ATOM 690 C CA . TYR A 1 82 ? -13.546 -6.312 10.523 1.00 94.06 82 TYR A CA 1
ATOM 691 C C . TYR A 1 82 ? -12.497 -5.307 10.080 1.00 94.06 82 TYR A C 1
ATOM 693 O O . TYR A 1 82 ? -12.769 -4.411 9.289 1.00 94.06 82 TYR A O 1
ATOM 701 N N . TYR A 1 83 ? -11.269 -5.521 10.529 1.00 93.31 83 TYR A N 1
ATOM 702 C CA . TYR A 1 83 ? -10.085 -4.962 9.896 1.00 93.31 83 TYR A CA 1
ATOM 703 C C . TYR A 1 83 ? -9.562 -5.945 8.852 1.00 93.31 83 TYR A C 1
ATOM 705 O O . TYR A 1 83 ? -9.416 -7.131 9.150 1.00 93.31 83 TYR A O 1
ATOM 713 N N . LYS A 1 84 ? -9.230 -5.467 7.653 1.00 92.06 84 LYS A N 1
ATOM 714 C CA . LYS A 1 84 ? -8.547 -6.235 6.607 1.00 92.06 84 LYS A CA 1
ATOM 715 C C . LYS A 1 84 ? -7.347 -5.456 6.094 1.00 92.06 84 LYS A C 1
ATOM 717 O O . LYS A 1 84 ? -7.469 -4.604 5.220 1.00 92.06 84 LYS A O 1
ATOM 722 N N . GLY A 1 85 ? -6.186 -5.807 6.635 1.00 85.69 85 GLY A N 1
ATOM 723 C CA . GLY A 1 85 ? -4.904 -5.432 6.054 1.00 85.69 85 GLY A CA 1
ATOM 724 C C . GLY A 1 85 ? -4.494 -6.401 4.946 1.00 85.69 85 GLY A C 1
ATOM 725 O O . GLY A 1 85 ? -5.181 -7.381 4.656 1.00 85.69 85 GLY A O 1
ATOM 726 N N . GLU A 1 86 ? -3.319 -6.170 4.368 1.00 82.12 86 GLU A N 1
ATOM 727 C CA . GLU A 1 86 ? -2.795 -6.965 3.248 1.00 82.12 86 GLU A CA 1
ATOM 728 C C . GLU A 1 86 ? -2.647 -8.463 3.581 1.00 82.12 86 GLU A C 1
ATOM 730 O O . GLU A 1 86 ? -2.890 -9.325 2.738 1.00 82.12 86 GLU A O 1
ATOM 735 N N . ARG A 1 87 ? -2.268 -8.788 4.826 1.00 86.44 87 ARG A N 1
ATOM 736 C CA . ARG A 1 87 ? -1.952 -10.167 5.249 1.00 86.44 87 ARG A CA 1
ATOM 737 C C . ARG A 1 87 ? -2.918 -10.760 6.265 1.00 86.44 87 ARG A C 1
ATOM 739 O O . ARG A 1 87 ? -3.003 -11.978 6.369 1.00 86.44 87 ARG A O 1
ATOM 746 N N . ASN A 1 88 ? -3.623 -9.917 7.014 1.00 87.38 88 ASN A N 1
ATOM 747 C CA . ASN A 1 88 ? -4.385 -10.337 8.185 1.00 87.38 88 ASN A CA 1
ATOM 748 C C . ASN A 1 88 ? -5.783 -9.722 8.174 1.00 87.38 88 ASN A C 1
ATOM 750 O O . ASN A 1 88 ? -5.965 -8.564 7.798 1.00 87.38 88 ASN A O 1
ATOM 754 N N . THR A 1 89 ? -6.758 -10.498 8.647 1.00 92.50 89 THR A N 1
ATOM 755 C CA . THR A 1 89 ? -8.104 -10.021 8.979 1.00 92.50 89 THR A CA 1
ATOM 756 C C . THR A 1 89 ? -8.309 -10.163 10.482 1.00 92.50 89 THR A C 1
ATOM 758 O O . THR A 1 89 ? -8.001 -11.215 11.039 1.00 92.50 89 THR A O 1
A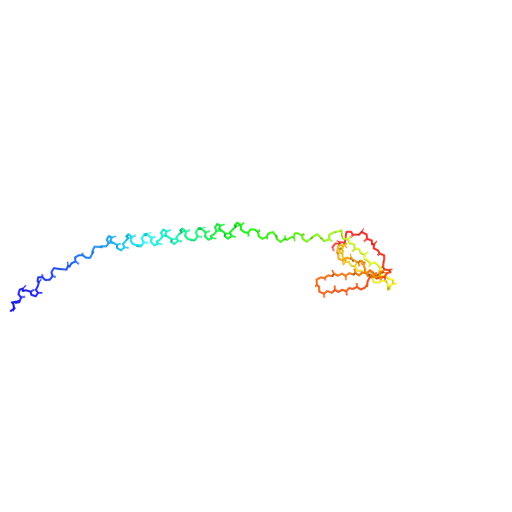TOM 761 N N . ILE A 1 90 ? -8.792 -9.112 11.136 1.00 92.00 90 ILE A N 1
ATOM 762 C CA . ILE A 1 90 ? -9.035 -9.076 12.583 1.00 92.00 90 ILE A CA 1
ATOM 763 C C . ILE A 1 90 ? -10.506 -8.729 12.802 1.00 92.00 90 ILE A C 1
ATOM 765 O O . ILE A 1 90 ? -11.034 -7.838 12.140 1.00 92.00 90 ILE A O 1
ATOM 769 N N . ASP A 1 91 ? -11.171 -9.441 13.708 1.00 93.75 91 ASP A N 1
ATOM 770 C CA . ASP A 1 91 ? -12.534 -9.114 14.130 1.00 93.75 91 ASP A CA 1
ATOM 771 C C . ASP A 1 91 ? -12.494 -7.916 15.088 1.00 93.75 91 ASP A C 1
ATOM 773 O O . ASP A 1 91 ? -11.805 -7.952 16.108 1.00 93.75 91 ASP A O 1
ATOM 777 N N . LEU A 1 92 ? -13.197 -6.848 14.719 1.00 93.62 92 LEU A N 1
ATOM 778 C CA . LEU A 1 92 ? -13.316 -5.601 15.471 1.00 93.62 92 LEU A CA 1
ATOM 779 C C . LEU A 1 92 ? -14.739 -5.376 16.006 1.00 93.62 92 LEU A C 1
ATOM 781 O O . LEU A 1 92 ? -15.091 -4.267 16.414 1.00 93.62 92 LEU A O 1
ATOM 785 N N . THR A 1 93 ? -15.589 -6.402 15.973 1.00 93.69 93 THR A N 1
ATOM 786 C CA . THR A 1 93 ? -17.005 -6.285 16.329 1.00 93.69 93 THR A CA 1
ATOM 787 C C . THR A 1 93 ? -17.185 -5.792 17.765 1.00 93.69 93 THR A C 1
ATOM 789 O O . THR A 1 93 ? -16.583 -6.308 18.705 1.00 93.69 93 THR A O 1
ATOM 792 N N . GLY A 1 94 ? -18.050 -4.789 17.936 1.00 91.56 94 GLY A N 1
ATOM 793 C CA . GLY A 1 94 ? -18.316 -4.158 19.231 1.00 91.56 94 GLY A CA 1
ATOM 794 C C . GLY A 1 94 ? -17.252 -3.150 19.678 1.00 91.56 94 GLY A C 1
ATOM 795 O O . GLY A 1 94 ? -17.404 -2.566 20.748 1.00 91.56 94 GLY A O 1
ATOM 796 N N . GLY A 1 95 ? -16.199 -2.928 18.885 1.00 91.62 95 GLY A N 1
ATOM 797 C CA . GLY A 1 95 ? -15.216 -1.882 19.143 1.00 91.62 95 GLY A CA 1
ATOM 798 C C . GLY A 1 95 ? -15.733 -0.481 18.805 1.00 91.62 95 GLY A C 1
ATOM 799 O O . GLY A 1 95 ? -16.549 -0.305 17.900 1.00 91.62 95 GLY A O 1
ATOM 800 N N . THR A 1 96 ? -15.238 0.527 19.524 1.00 93.50 96 THR A N 1
ATOM 801 C CA . THR A 1 96 ? -15.522 1.945 19.243 1.00 93.50 96 THR A CA 1
ATOM 802 C C . THR A 1 96 ? -14.381 2.547 18.432 1.00 93.50 96 THR A C 1
ATOM 804 O O . THR A 1 96 ? -13.222 2.393 18.808 1.00 93.50 96 THR A O 1
ATOM 807 N N . VAL A 1 97 ? -14.703 3.241 17.339 1.00 92.94 97 VAL A N 1
ATOM 808 C CA . VAL A 1 97 ? -13.716 3.905 16.474 1.00 92.94 97 VAL A CA 1
ATOM 809 C C . VAL A 1 97 ? -13.543 5.363 16.899 1.00 92.94 97 VAL A C 1
ATOM 811 O O . VAL A 1 97 ? -14.517 6.116 16.936 1.00 92.94 97 VAL A O 1
ATOM 814 N N . THR A 1 98 ? -12.310 5.770 17.182 1.00 94.31 98 THR A N 1
ATOM 815 C CA . THR A 1 98 ? -11.917 7.153 17.476 1.00 94.31 98 THR A CA 1
ATOM 816 C C . THR A 1 98 ? -10.953 7.659 16.408 1.00 94.31 98 THR A C 1
ATOM 818 O O . THR A 1 98 ? -10.093 6.932 15.910 1.00 94.31 98 THR A O 1
ATOM 821 N N . TYR A 1 99 ? -11.122 8.919 16.009 1.00 91.94 99 TYR A N 1
ATOM 822 C CA . TYR A 1 99 ? -10.241 9.568 15.042 1.00 91.94 99 TYR A CA 1
ATOM 823 C C . TYR A 1 99 ? -9.121 10.262 15.798 1.00 91.94 99 TYR A C 1
ATOM 825 O O . TYR A 1 99 ? -9.307 11.347 16.348 1.00 91.94 99 TYR A O 1
ATOM 833 N N . GLU A 1 100 ? -7.958 9.627 15.811 1.00 90.31 100 GLU A N 1
ATOM 834 C CA . GLU A 1 100 ? -6.765 10.157 16.453 1.00 90.31 100 GLU A CA 1
ATOM 835 C C . GLU A 1 100 ? -5.602 10.111 15.472 1.00 90.31 100 GLU A C 1
ATOM 837 O O . GLU A 1 100 ? -5.332 9.099 14.822 1.00 90.31 100 GLU A O 1
ATOM 842 N N . ASN A 1 101 ? -4.902 11.237 15.357 1.00 85.94 101 ASN A N 1
ATOM 843 C CA . ASN A 1 101 ? -3.679 11.309 14.578 1.00 85.94 101 ASN A CA 1
ATOM 844 C C . ASN A 1 101 ? -2.523 10.814 15.450 1.00 85.94 101 ASN A C 1
ATOM 846 O O . ASN A 1 101 ? -1.843 11.604 16.099 1.00 85.94 101 ASN A O 1
ATOM 850 N N . TRP A 1 102 ? -2.373 9.495 15.504 1.00 88.12 102 TRP A N 1
ATOM 851 C CA . TRP A 1 102 ? -1.290 8.822 16.213 1.00 88.12 102 TRP A CA 1
ATOM 852 C C . TRP A 1 102 ? 0.062 9.041 15.512 1.00 88.12 102 TRP A C 1
ATOM 854 O O . TRP A 1 102 ? 0.110 9.225 14.288 1.00 88.12 102 TRP A O 1
ATOM 864 N N . GLU A 1 103 ? 1.142 9.056 16.297 1.00 74.38 103 GLU A N 1
ATOM 865 C CA . GLU A 1 103 ? 2.517 9.382 15.872 1.00 74.38 103 GLU A CA 1
ATOM 866 C C . GLU A 1 103 ? 3.264 8.182 15.273 1.00 74.38 103 GLU A C 1
ATOM 868 O O . GLU A 1 103 ? 3.171 7.070 15.842 1.00 74.38 103 GLU A O 1
#

Radius of gyration: 37.27 Å; Cα contacts (8 Å, |Δi|>4): 95; chains: 1; bounding box: 86×30×90 Å

Mean predicted aligned error: 14.67 Å

Sequence (103 aa):
MSRLELYHKKTKQFSWKGPIFLILTFFIVAVGFFLFRYYYQSSIKIESPEEKLGSKVVVHLPDGKEVFTYENYIFEKDGRTYYKGERNTIDLTGGTVTYENWE

Foldseek 3Di:
DDPVVVPPPPPPPDPPPVVVVVVVVVVVVVVVVVVVVVVVVVPPPPPPPPPCQAAWKWWQAPVRDIDTGGPVQWDDDPNWIWGDDPPDIDTSGPTDIDGDPDD

Solvent-accessible surface area (backbone atoms only — not comparable to full-atom values): 6414 Å² total; per-residue (Å²): 138,60,82,69,66,74,74,66,71,74,77,76,78,77,72,65,65,62,61,51,55,50,53,52,52,52,49,54,52,50,53,52,50,52,50,51,51,50,55,60,58,70,69,62,73,79,73,67,77,77,79,77,46,66,56,50,26,36,34,42,35,84,87,74,49,76,45,80,49,35,50,66,34,51,49,77,55,96,95,35,35,31,37,50,59,98,88,50,74,45,84,44,59,83,36,49,81,43,85,44,90,78,133

Organism: NCBI:txid86668

Secondary structure (DSSP, 8-state):
--TTGGG--------THHHHHHHHHHHHHHHHHHHHHHHHHHS----PPP----SEEEEE-TTS-EEEEEGGGEEEETTEEEEE-SS-EEE-TTPEEE-----

Nearest PDB structures (foldseek):
  5j26-assembly1_A  TM=4.523E-01  e=8.902E-01  Homo sapiens
  6my0-assembly2_B  TM=4.433E-01  e=1.068E+00  Homo sapiens
  7zs2-assembly1_A  TM=4.370E-01  e=1.961E+00  Candidatus Kuenenia
  7zs0-assembly1_A  TM=4.197E-01  e=1.961E+00  Candidatus Kuenenia
  7zs1-assembly1_A  TM=3.922E-01  e=1.961E+00  Candidatus Kuenenia

pLDDT: mean 83.73, std 12.68, range [53.88, 96.12]